Protein AF-A0A1I5AI73-F1 (afdb_monomer_lite)

Sequence (104 aa):
MDQDEYDLRFEVKNKDSKKLKAAFDQVSDIRKFEIELYWKRAAYFWALIAVAFAGYFSILASEKIPGKFFLSLIV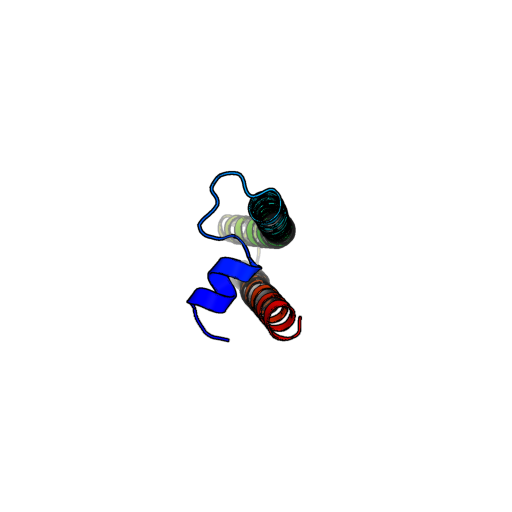SCAGFVFTFAWFLSSRGSKYWQENWENHL

Secondary structure (DSSP, 8-state):
--HHHHHHHTTTT-TT-HHHHHHHHHHHHHHHHHHHHHHHHHHHHHHHHHHHHHHHHHHHH-SS-TTHHHHHHHHHHHHHHHHHHHHHHHHHHHHHHHHHHHH-

InterPro domains:
  IPR056918 Octameric membrane protein [PF24838] (22-104)

Organism: NCBI:txid1367852

pLDDT: mean 92.72, std 4.98, range [66.94, 97.94]

Radius of gyration: 23.88 Å; chains: 1; bounding box: 51×23×61 Å

Foldseek 3Di:
DDPVVVCVVQVVVDPPDPSVVVVVVVVVVVVVVLVVVLVVLVVVLCVLLVVLVVVLVVLVPDPPDPPSVVVSVVSVVSSVVSVVVNVVVVVVSVVVVVVVVVVD

Structure (mmCIF, N/CA/C/O backbone):
data_AF-A0A1I5AI73-F1
#
_entry.id   AF-A0A1I5AI73-F1
#
loop_
_atom_site.group_PDB
_atom_site.id
_atom_site.type_symbol
_atom_site.label_atom_id
_atom_site.label_alt_id
_atom_site.label_comp_id
_atom_site.label_asym_id
_atom_site.label_entity_id
_atom_site.label_seq_id
_atom_site.pdbx_PDB_ins_code
_atom_site.Cartn_x
_atom_site.Cartn_y
_atom_site.Cartn_z
_atom_site.occupancy
_atom_site.B_iso_or_equiv
_atom_site.auth_seq_id
_atom_site.auth_comp_id
_atom_site.auth_asym_id
_atom_site.auth_atom_id
_atom_site.pdbx_PDB_model_num
ATOM 1 N N . MET A 1 1 ? 19.135 -15.536 -28.553 1.00 66.94 1 MET A N 1
ATOM 2 C CA . MET A 1 1 ? 19.791 -14.255 -28.858 1.00 66.94 1 MET A CA 1
ATOM 3 C C . MET A 1 1 ? 21.038 -14.222 -28.014 1.00 66.94 1 MET A C 1
ATOM 5 O O . MET A 1 1 ? 20.930 -14.423 -26.809 1.00 66.94 1 MET A O 1
ATOM 9 N N . ASP A 1 2 ? 22.186 -14.118 -28.665 1.00 91.88 2 ASP A N 1
ATOM 10 C CA . ASP A 1 2 ? 23.472 -14.034 -27.976 1.00 91.88 2 ASP A CA 1
ATOM 11 C C . ASP A 1 2 ? 23.652 -12.640 -27.346 1.00 91.88 2 ASP A C 1
ATOM 13 O O . ASP A 1 2 ? 23.021 -11.674 -27.786 1.00 91.88 2 ASP A O 1
ATOM 17 N N . GLN A 1 3 ? 24.468 -12.518 -26.296 1.00 86.94 3 GLN A N 1
ATOM 18 C CA . GLN A 1 3 ? 24.613 -11.253 -25.561 1.00 86.94 3 GLN A CA 1
ATOM 19 C C . GLN A 1 3 ? 25.201 -10.146 -26.449 1.00 86.94 3 GLN A C 1
ATOM 21 O O . GLN A 1 3 ? 24.745 -9.004 -26.395 1.00 86.94 3 GLN A O 1
ATOM 26 N N . ASP A 1 4 ? 26.160 -10.480 -27.314 1.00 88.88 4 ASP A N 1
A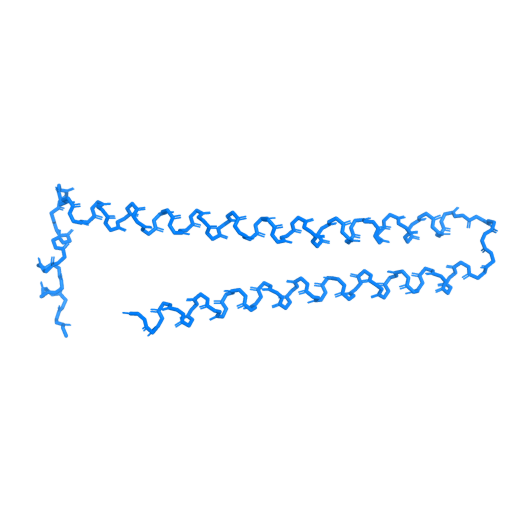TOM 27 C CA . ASP A 1 4 ? 26.762 -9.510 -28.232 1.00 88.88 4 ASP A CA 1
ATOM 28 C C . ASP A 1 4 ? 25.780 -9.065 -29.329 1.00 88.88 4 ASP A C 1
ATOM 30 O O . ASP A 1 4 ? 25.762 -7.895 -29.720 1.00 88.88 4 ASP A O 1
ATOM 34 N N . GLU A 1 5 ? 24.907 -9.971 -29.780 1.00 88.75 5 GLU A N 1
ATOM 35 C CA . GLU A 1 5 ? 23.822 -9.670 -30.720 1.00 88.75 5 GLU A CA 1
ATOM 36 C C . GLU A 1 5 ? 22.800 -8.700 -30.099 1.00 88.75 5 GLU A C 1
ATOM 38 O O . GLU A 1 5 ? 22.361 -7.744 -30.747 1.00 88.75 5 G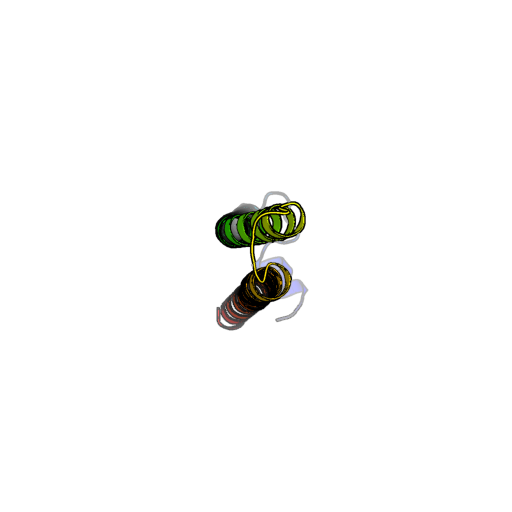LU A O 1
ATOM 43 N N . TYR A 1 6 ? 22.458 -8.905 -28.824 1.00 88.06 6 TYR A N 1
ATOM 44 C CA . TYR A 1 6 ? 21.605 -7.998 -28.058 1.00 88.06 6 TYR A CA 1
ATOM 45 C C . TYR A 1 6 ? 22.245 -6.610 -27.913 1.00 88.06 6 TYR A C 1
ATOM 47 O O . TYR A 1 6 ? 21.624 -5.601 -28.259 1.00 88.06 6 TYR A O 1
ATOM 55 N N . ASP A 1 7 ? 23.499 -6.552 -27.461 1.00 89.19 7 ASP A N 1
ATOM 56 C CA . ASP A 1 7 ? 24.212 -5.298 -27.210 1.00 89.19 7 ASP A CA 1
ATOM 57 C C . ASP A 1 7 ? 24.343 -4.443 -28.478 1.00 89.19 7 ASP A C 1
ATOM 59 O O . ASP A 1 7 ? 24.193 -3.219 -28.418 1.00 89.19 7 ASP A O 1
ATOM 63 N N . LEU A 1 8 ? 24.580 -5.077 -29.632 1.00 88.25 8 LEU A N 1
ATOM 64 C CA . LEU A 1 8 ? 24.585 -4.419 -30.941 1.00 88.25 8 LEU A CA 1
ATOM 65 C C . LEU A 1 8 ? 23.196 -3.894 -31.318 1.00 88.25 8 LEU A C 1
ATOM 67 O O . LEU A 1 8 ? 23.057 -2.733 -31.702 1.00 88.25 8 LEU A O 1
ATOM 71 N N . ARG A 1 9 ? 22.152 -4.719 -31.183 1.00 86.81 9 ARG A N 1
ATOM 72 C CA . ARG A 1 9 ? 20.776 -4.375 -31.584 1.00 86.81 9 ARG A CA 1
ATOM 73 C C . ARG A 1 9 ? 20.166 -3.244 -30.751 1.00 86.81 9 ARG A C 1
ATOM 75 O O . ARG A 1 9 ? 19.322 -2.485 -31.249 1.00 86.81 9 ARG A O 1
ATOM 82 N N . PHE A 1 10 ? 20.556 -3.146 -29.486 1.00 86.06 10 PHE A N 1
ATOM 83 C CA . PHE A 1 10 ? 20.093 -2.116 -28.555 1.00 86.06 10 PHE A CA 1
ATOM 84 C C . PHE A 1 10 ? 21.119 -1.011 -28.311 1.00 86.06 10 PHE A C 1
ATOM 86 O O . PHE A 1 10 ? 20.857 -0.122 -27.510 1.00 86.06 10 PHE A O 1
ATOM 93 N N . GLU A 1 11 ? 22.239 -1.024 -29.038 1.00 90.69 11 GLU A N 1
ATOM 94 C CA . GLU A 1 11 ? 23.291 -0.008 -28.964 1.00 90.69 11 GLU A CA 1
ATOM 95 C C . GLU A 1 11 ? 23.840 0.197 -27.539 1.00 90.69 11 GLU A C 1
ATOM 97 O O . GLU A 1 11 ? 24.281 1.291 -27.200 1.00 90.69 11 GLU A O 1
ATOM 102 N N . VAL A 1 12 ? 23.851 -0.851 -26.705 1.00 86.75 12 VAL A N 1
ATOM 103 C CA . VAL A 1 12 ? 24.152 -0.801 -25.256 1.00 86.75 12 VAL A CA 1
ATOM 104 C C . VAL A 1 12 ? 25.496 -0.124 -24.958 1.00 86.75 12 VAL A C 1
ATOM 106 O O . VAL A 1 12 ? 25.640 0.603 -23.977 1.00 86.75 12 VAL A O 1
ATOM 109 N N . LYS A 1 13 ? 26.490 -0.332 -25.829 1.00 86.88 13 LYS A N 1
ATOM 110 C CA . LYS A 1 13 ? 27.850 0.212 -25.684 1.00 86.88 13 LYS A CA 1
ATOM 111 C C . LYS A 1 13 ? 27.974 1.675 -26.156 1.00 86.88 13 LYS A C 1
ATOM 113 O O . LYS A 1 13 ? 29.003 2.304 -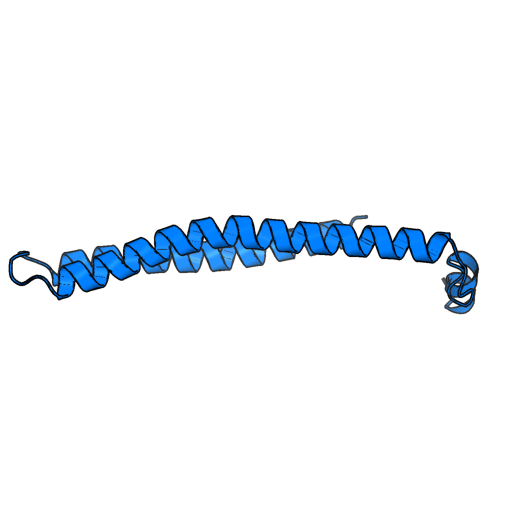25.910 1.00 86.88 13 LYS A O 1
ATOM 118 N N . ASN A 1 14 ? 26.951 2.233 -26.810 1.00 88.75 14 ASN A N 1
ATOM 119 C CA . ASN A 1 14 ? 26.935 3.610 -27.301 1.00 88.75 14 ASN A CA 1
ATOM 120 C C . ASN A 1 14 ? 26.316 4.561 -26.264 1.00 88.75 14 ASN A C 1
ATOM 122 O O . ASN A 1 14 ? 25.099 4.612 -26.086 1.00 88.75 14 ASN A O 1
ATOM 126 N N . LYS A 1 15 ? 27.164 5.370 -25.619 1.00 81.69 15 LYS A N 1
ATOM 127 C CA . LYS A 1 15 ? 26.750 6.332 -24.584 1.00 81.69 15 LYS A CA 1
ATOM 128 C C . LYS A 1 15 ? 25.812 7.433 -25.092 1.00 81.69 15 LYS A C 1
ATOM 130 O O . LYS A 1 15 ? 25.038 7.959 -24.299 1.00 81.69 15 LYS A O 1
ATOM 135 N N . ASP A 1 16 ? 25.840 7.734 -26.389 1.00 89.31 16 ASP A N 1
ATOM 136 C CA . ASP A 1 16 ? 25.000 8.756 -27.023 1.00 89.31 16 ASP A CA 1
ATOM 137 C C . ASP A 1 16 ? 23.818 8.146 -27.801 1.00 89.31 16 ASP A C 1
ATOM 139 O O . ASP A 1 16 ? 23.181 8.818 -28.620 1.00 89.31 16 ASP A O 1
ATOM 143 N N . SER A 1 17 ? 23.501 6.865 -27.563 1.00 91.88 17 SER A N 1
ATOM 144 C CA . SER A 1 17 ? 22.364 6.209 -28.209 1.00 91.88 17 SER A CA 1
ATOM 145 C C . SER A 1 17 ? 21.050 6.901 -27.841 1.00 91.88 17 SER A C 1
ATOM 147 O O . SER A 1 17 ? 20.561 6.845 -26.708 1.00 91.88 17 SER A O 1
ATOM 149 N N . LYS A 1 18 ? 20.412 7.502 -28.848 1.00 91.00 18 LYS A N 1
ATOM 150 C CA . LYS A 1 18 ? 19.060 8.064 -28.720 1.00 91.00 18 LYS A CA 1
ATOM 151 C C . LYS A 1 18 ? 18.030 6.983 -28.386 1.00 91.00 18 LYS A C 1
ATOM 153 O O . LYS A 1 18 ? 17.056 7.272 -27.698 1.00 91.00 18 LYS A O 1
ATOM 158 N N . LYS A 1 19 ? 18.253 5.752 -28.858 1.00 89.38 19 LYS A N 1
ATOM 159 C CA . LYS A 1 19 ? 17.362 4.609 -28.639 1.00 89.38 19 LYS A CA 1
ATOM 160 C C . LYS A 1 19 ? 17.367 4.176 -27.173 1.00 89.38 19 LYS A C 1
ATOM 162 O O . LYS A 1 19 ? 16.293 4.037 -26.596 1.00 89.38 19 LYS A O 1
ATOM 167 N N . LEU A 1 20 ? 18.547 4.038 -26.560 1.00 89.69 20 LEU A N 1
ATOM 168 C CA . LEU A 1 20 ? 18.660 3.740 -25.126 1.00 89.69 20 LEU A CA 1
ATOM 169 C C . LEU A 1 20 ? 18.046 4.839 -24.269 1.00 89.69 20 LEU A C 1
ATOM 171 O O . LEU A 1 20 ? 17.318 4.539 -23.328 1.00 89.69 20 LEU A O 1
ATOM 175 N N . LYS A 1 21 ? 18.310 6.106 -24.609 1.00 91.69 21 LYS A N 1
ATOM 176 C CA . LYS A 1 21 ? 17.738 7.237 -23.878 1.00 91.69 21 LYS A CA 1
ATOM 177 C C . LYS A 1 21 ? 16.208 7.223 -23.929 1.00 91.69 21 LYS A C 1
ATOM 179 O O . LYS A 1 21 ? 15.577 7.314 -22.886 1.00 91.69 21 LYS A O 1
ATOM 184 N N . ALA A 1 22 ? 15.623 7.022 -25.110 1.00 91.88 22 ALA A N 1
ATOM 185 C CA . ALA A 1 22 ? 14.173 6.926 -25.265 1.00 91.88 22 ALA A CA 1
ATOM 186 C C . ALA A 1 22 ? 13.573 5.737 -24.492 1.00 91.88 22 ALA A C 1
ATOM 188 O O . ALA A 1 22 ? 12.540 5.891 -23.845 1.00 91.88 22 ALA A O 1
ATOM 189 N N . ALA A 1 23 ? 14.228 4.571 -24.518 1.00 91.19 23 ALA A N 1
ATOM 190 C CA . ALA A 1 23 ? 13.795 3.404 -23.751 1.00 91.19 23 ALA A CA 1
ATOM 191 C C . ALA A 1 23 ? 13.866 3.656 -22.235 1.00 91.19 23 ALA A C 1
ATOM 193 O O . ALA A 1 23 ? 12.932 3.324 -21.508 1.00 91.19 23 ALA A O 1
ATOM 194 N N . PHE A 1 24 ? 14.945 4.281 -21.756 1.00 91.38 24 PHE A N 1
ATOM 195 C CA . PHE A 1 24 ? 15.091 4.660 -20.353 1.00 91.38 24 PHE A CA 1
ATOM 196 C C . PHE A 1 24 ? 14.026 5.670 -19.919 1.00 91.38 24 PHE A C 1
ATOM 198 O O . PHE A 1 24 ? 13.401 5.475 -18.879 1.00 91.38 24 PHE A O 1
ATOM 205 N N . ASP A 1 25 ? 13.792 6.714 -20.716 1.00 94.25 25 ASP A N 1
ATOM 206 C CA . ASP A 1 25 ? 12.776 7.730 -20.434 1.00 94.25 25 ASP A CA 1
ATOM 207 C C . ASP A 1 25 ? 11.383 7.083 -20.346 1.00 94.25 25 ASP A C 1
ATOM 209 O O . ASP A 1 25 ? 10.661 7.300 -19.374 1.00 94.25 25 ASP A O 1
ATOM 213 N N . GLN A 1 26 ? 11.051 6.187 -21.282 1.00 93.25 26 GLN A N 1
ATOM 214 C CA . GLN A 1 26 ? 9.791 5.442 -21.267 1.00 93.25 26 GLN A CA 1
ATOM 215 C C . GLN A 1 26 ? 9.636 4.570 -20.010 1.00 93.25 26 GLN A C 1
ATOM 217 O O . GLN A 1 26 ? 8.602 4.630 -19.346 1.00 93.25 26 GLN A O 1
ATOM 222 N N . VAL A 1 27 ? 10.650 3.772 -19.655 1.00 91.69 27 VAL A N 1
ATOM 223 C CA . VAL A 1 27 ? 10.616 2.919 -18.451 1.00 91.69 27 VAL A CA 1
ATOM 224 C C . VAL A 1 27 ? 10.529 3.765 -17.177 1.00 91.69 27 VAL A C 1
ATOM 226 O O . VAL A 1 27 ? 9.777 3.436 -16.259 1.00 91.69 27 VAL A O 1
ATOM 229 N N . SER A 1 28 ? 11.261 4.879 -17.122 1.00 95.12 28 SER A N 1
ATOM 230 C CA . SER A 1 28 ? 11.232 5.828 -16.006 1.00 95.12 28 SER A CA 1
ATOM 231 C C . SER A 1 28 ? 9.839 6.430 -15.815 1.00 95.12 28 SER A C 1
ATOM 233 O O . SER A 1 28 ? 9.342 6.499 -14.689 1.00 95.12 28 SER A O 1
ATOM 235 N N . ASP A 1 29 ? 9.171 6.812 -16.902 1.00 95.81 29 ASP A N 1
ATOM 236 C CA . ASP A 1 29 ? 7.828 7.386 -16.841 1.00 95.81 29 ASP A CA 1
ATOM 237 C C . ASP A 1 29 ? 6.762 6.351 -16.467 1.00 95.81 29 ASP A C 1
ATOM 239 O O . ASP A 1 29 ? 5.912 6.643 -15.622 1.00 95.81 29 ASP A O 1
ATOM 243 N N . ILE A 1 30 ? 6.853 5.119 -16.983 1.00 91.88 30 ILE A N 1
ATOM 244 C CA . ILE A 1 30 ? 6.002 4.002 -16.535 1.00 91.88 30 ILE A CA 1
ATOM 245 C C . ILE A 1 30 ? 6.173 3.788 -15.027 1.00 91.88 30 ILE A C 1
ATOM 247 O O . ILE A 1 30 ? 5.190 3.704 -14.288 1.00 91.88 30 ILE A O 1
ATOM 251 N N . ARG A 1 31 ? 7.418 3.793 -14.535 1.00 91.75 31 ARG A N 1
ATOM 252 C CA . ARG A 1 31 ? 7.699 3.599 -13.112 1.00 91.75 31 ARG A CA 1
ATOM 253 C C . ARG A 1 31 ? 7.114 4.707 -12.237 1.00 91.75 31 ARG A C 1
ATOM 255 O O . ARG A 1 31 ? 6.559 4.419 -11.176 1.00 91.75 31 ARG A O 1
ATOM 262 N N . LYS A 1 32 ? 7.221 5.971 -12.656 1.00 95.94 32 LYS A N 1
ATOM 263 C CA . LYS A 1 32 ? 6.589 7.097 -11.946 1.00 95.94 32 LYS A CA 1
ATOM 264 C C . LYS A 1 32 ? 5.071 6.940 -11.913 1.00 95.94 32 LYS A C 1
ATOM 266 O O . LYS A 1 32 ? 4.473 7.084 -10.849 1.00 95.94 32 LYS A O 1
ATOM 271 N N . PHE A 1 33 ? 4.465 6.589 -13.045 1.00 92.31 33 PHE A N 1
ATOM 272 C CA . PHE A 1 33 ? 3.023 6.384 -13.153 1.00 92.31 33 PHE A CA 1
ATOM 273 C C . PHE A 1 33 ? 2.518 5.274 -12.214 1.00 92.31 33 PHE A C 1
ATOM 275 O O . PHE A 1 33 ? 1.514 5.453 -11.522 1.00 92.31 33 PHE A O 1
ATOM 282 N N . GLU A 1 34 ? 3.239 4.154 -12.107 1.00 91.44 34 GLU A N 1
ATOM 283 C CA . GLU A 1 34 ? 2.931 3.080 -11.151 1.00 91.44 34 GLU A CA 1
ATOM 284 C C . GLU A 1 34 ? 2.969 3.556 -9.698 1.00 91.44 34 GLU A C 1
ATOM 286 O O . GLU A 1 34 ? 2.069 3.241 -8.912 1.00 91.44 34 GLU A O 1
ATOM 291 N N . ILE A 1 35 ? 4.000 4.328 -9.340 1.00 93.62 35 ILE A N 1
ATOM 292 C CA . ILE A 1 35 ? 4.152 4.898 -7.999 1.00 93.62 35 ILE A CA 1
ATOM 293 C C . ILE A 1 35 ? 2.979 5.836 -7.698 1.00 93.62 35 ILE A C 1
ATOM 295 O O . ILE A 1 35 ? 2.377 5.740 -6.628 1.00 93.62 35 ILE A O 1
ATOM 299 N N . GLU A 1 36 ? 2.595 6.699 -8.637 1.00 95.50 36 GLU A N 1
ATOM 300 C CA . GLU A 1 36 ? 1.434 7.578 -8.476 1.00 95.50 36 GLU A CA 1
ATOM 301 C C . GLU A 1 36 ? 0.131 6.794 -8.290 1.00 95.50 36 GLU A C 1
ATOM 303 O O . GLU A 1 36 ? -0.671 7.115 -7.409 1.00 95.50 36 GLU A O 1
ATOM 308 N N . LEU A 1 37 ? -0.090 5.744 -9.084 1.00 91.75 37 LEU A N 1
ATOM 309 C CA . LEU A 1 37 ? -1.261 4.881 -8.940 1.00 91.75 37 LEU A CA 1
ATOM 310 C C . LEU A 1 37 ? -1.281 4.148 -7.594 1.00 91.75 37 LEU A C 1
ATOM 312 O O . LEU A 1 37 ? -2.351 4.003 -6.993 1.00 91.75 37 LEU A O 1
ATOM 316 N N . TYR A 1 38 ? -0.119 3.704 -7.108 1.00 92.50 38 TYR A N 1
ATOM 317 C CA . TYR A 1 38 ? 0.016 3.122 -5.775 1.00 92.50 38 TYR A CA 1
ATOM 318 C C . TYR A 1 38 ? -0.403 4.125 -4.697 1.00 92.50 38 TYR A C 1
ATOM 320 O O . TYR A 1 38 ? -1.269 3.807 -3.880 1.00 92.50 38 TYR A O 1
ATOM 328 N N . TRP A 1 39 ? 0.135 5.347 -4.735 1.00 94.94 39 TRP A N 1
ATOM 329 C CA . TRP A 1 39 ? -0.200 6.393 -3.767 1.00 94.94 39 TRP A CA 1
ATOM 330 C C . TRP A 1 39 ? -1.681 6.775 -3.803 1.00 94.94 39 TRP A C 1
ATOM 332 O O . TRP A 1 39 ? -2.297 6.902 -2.745 1.00 94.94 39 TRP A O 1
ATOM 342 N N . LYS A 1 40 ? -2.286 6.879 -4.995 1.00 94.19 40 LYS A N 1
ATOM 343 C CA . LYS A 1 40 ? -3.728 7.142 -5.142 1.00 94.19 40 LYS A CA 1
ATOM 344 C C . LYS A 1 40 ? -4.573 6.073 -4.450 1.00 94.19 40 LYS A C 1
ATOM 346 O O . LYS A 1 40 ? -5.467 6.411 -3.681 1.00 94.19 40 LYS A O 1
ATOM 351 N N . ARG A 1 41 ? -4.280 4.785 -4.671 1.00 92.25 41 ARG A N 1
ATOM 352 C CA . ARG A 1 41 ? -5.011 3.692 -4.005 1.00 92.25 41 ARG A CA 1
ATOM 353 C C . ARG A 1 41 ? -4.753 3.657 -2.502 1.00 92.25 41 ARG A C 1
ATOM 355 O O . ARG A 1 41 ? -5.701 3.499 -1.735 1.00 92.25 41 ARG A O 1
ATOM 362 N N . ALA A 1 42 ? -3.498 3.818 -2.084 1.00 95.00 42 ALA A N 1
ATOM 363 C CA . ALA A 1 42 ? -3.113 3.814 -0.676 1.00 95.00 42 ALA A CA 1
ATOM 364 C C . ALA A 1 42 ? -3.851 4.905 0.113 1.00 95.00 42 ALA A C 1
ATOM 366 O O . ALA A 1 42 ? -4.345 4.628 1.203 1.00 95.00 42 ALA A O 1
ATOM 367 N N . ALA A 1 43 ? -4.018 6.101 -0.463 1.00 96.88 43 ALA A N 1
ATOM 368 C CA . ALA A 1 43 ? -4.730 7.204 0.178 1.00 96.88 43 ALA A CA 1
ATOM 369 C C . ALA A 1 43 ? -6.181 6.849 0.557 1.00 96.88 43 ALA A C 1
ATOM 371 O O . ALA A 1 43 ? -6.610 7.165 1.667 1.00 96.88 43 ALA A O 1
ATOM 372 N N . TYR A 1 44 ? -6.926 6.150 -0.312 1.00 94.19 44 TYR A N 1
ATOM 373 C CA . TYR A 1 44 ? -8.302 5.729 -0.006 1.00 94.19 44 TYR A CA 1
ATOM 374 C C . TYR A 1 44 ? -8.356 4.760 1.181 1.00 94.19 44 TYR A C 1
ATOM 376 O O . TYR A 1 44 ? -9.170 4.933 2.090 1.00 94.19 44 TYR A O 1
ATOM 384 N N . PHE A 1 45 ? -7.469 3.760 1.203 1.00 95.56 45 PHE A N 1
ATOM 385 C CA . PHE A 1 45 ? -7.407 2.799 2.304 1.00 95.56 45 PHE A CA 1
ATOM 386 C C . PHE A 1 45 ? -6.948 3.456 3.604 1.00 95.56 45 PHE A C 1
ATOM 388 O O . PHE A 1 45 ? -7.549 3.218 4.648 1.00 95.56 45 PHE A O 1
ATOM 395 N N . TRP A 1 46 ? -5.935 4.321 3.550 1.00 96.12 46 TRP A N 1
ATOM 396 C CA . TRP A 1 46 ? -5.461 5.063 4.715 1.00 96.12 46 TRP A CA 1
ATOM 397 C C . TRP A 1 46 ? -6.542 5.942 5.321 1.00 96.12 46 TRP A C 1
ATOM 399 O O . TRP A 1 46 ? -6.674 5.950 6.539 1.00 96.12 46 TRP A O 1
ATOM 409 N N . ALA A 1 47 ? -7.348 6.626 4.507 1.00 97.50 47 ALA A N 1
ATOM 410 C CA . ALA A 1 47 ? -8.457 7.429 5.011 1.00 97.50 47 ALA A CA 1
ATOM 411 C C . ALA A 1 47 ? -9.454 6.574 5.814 1.00 97.50 47 ALA A C 1
ATOM 413 O O . ALA A 1 47 ? -9.790 6.916 6.947 1.00 97.50 47 ALA A O 1
ATOM 414 N N . LEU A 1 48 ? -9.878 5.427 5.272 1.00 95.69 48 LEU A N 1
ATOM 415 C CA . LEU A 1 48 ? -10.817 4.525 5.949 1.00 95.69 48 LEU A CA 1
ATOM 416 C C . LEU A 1 48 ? -10.218 3.892 7.211 1.00 95.69 48 LEU A C 1
ATOM 418 O O . LEU A 1 48 ? -10.885 3.827 8.244 1.00 95.69 48 LEU A O 1
ATOM 422 N N . ILE A 1 49 ? -8.954 3.465 7.153 1.00 96.94 49 ILE A N 1
ATOM 423 C CA . ILE A 1 49 ? -8.240 2.893 8.300 1.00 96.94 49 ILE A CA 1
ATOM 424 C C . ILE A 1 49 ? -8.057 3.948 9.394 1.00 96.94 49 ILE A C 1
ATOM 426 O O . ILE A 1 49 ? -8.307 3.653 10.558 1.00 96.94 49 ILE A O 1
ATOM 430 N N . ALA A 1 50 ? -7.685 5.182 9.044 1.00 97.94 50 ALA A N 1
ATOM 431 C CA . ALA A 1 50 ? -7.523 6.275 9.999 1.00 97.94 50 ALA A CA 1
ATOM 432 C C . ALA A 1 50 ? -8.845 6.625 10.693 1.00 97.94 50 ALA A C 1
ATOM 434 O O . ALA A 1 50 ? -8.869 6.788 11.912 1.00 97.94 50 ALA A O 1
ATOM 435 N N . VAL A 1 51 ? -9.955 6.675 9.947 1.00 97.88 51 VAL A N 1
ATOM 436 C CA . VAL A 1 51 ? -11.295 6.887 10.516 1.00 97.88 51 VAL A CA 1
ATOM 437 C C . VAL A 1 51 ? -11.688 5.739 11.447 1.00 97.88 51 VAL A C 1
ATOM 439 O O . VAL A 1 51 ? -12.153 5.994 12.557 1.00 97.88 51 VAL A O 1
ATOM 442 N N . ALA A 1 52 ? -11.466 4.484 11.044 1.00 97.38 52 ALA A N 1
ATOM 443 C CA . ALA A 1 52 ? -11.738 3.325 11.895 1.00 97.38 52 ALA A CA 1
ATOM 444 C C . ALA A 1 52 ? -10.883 3.344 13.174 1.00 97.38 52 ALA A C 1
ATOM 446 O O . ALA A 1 52 ? -11.388 3.085 14.265 1.00 97.38 52 ALA A O 1
ATOM 447 N N . PHE A 1 53 ? -9.605 3.710 13.060 1.00 97.06 53 PHE A N 1
ATOM 448 C CA . PHE A 1 53 ? -8.681 3.811 14.187 1.00 97.06 53 PHE A CA 1
ATOM 449 C C . PHE A 1 53 ? -9.098 4.917 15.161 1.00 97.06 53 PHE A C 1
ATOM 451 O O . PHE A 1 53 ? -9.231 4.667 16.357 1.00 97.06 53 PHE A O 1
ATOM 458 N N . ALA A 1 54 ? -9.388 6.119 14.655 1.00 97.69 54 ALA A N 1
ATOM 459 C CA . ALA A 1 54 ? -9.899 7.220 15.466 1.00 97.69 54 ALA A CA 1
ATOM 460 C C . ALA A 1 54 ? -11.214 6.834 16.160 1.00 97.69 54 ALA A C 1
ATOM 462 O O . ALA A 1 54 ? -11.333 6.984 17.374 1.00 97.69 54 ALA A O 1
ATOM 463 N N . GLY A 1 55 ? -12.161 6.252 15.416 1.00 96.62 55 GLY A N 1
ATOM 464 C CA . GLY A 1 55 ? -13.435 5.776 15.953 1.00 96.62 55 GLY A CA 1
ATOM 465 C C . GLY A 1 55 ? -13.260 4.753 17.077 1.00 96.62 55 GLY A C 1
ATOM 466 O O . GLY A 1 55 ? -13.897 4.882 18.121 1.00 96.62 55 GLY A O 1
ATOM 467 N N . TYR A 1 56 ? -12.355 3.786 16.911 1.00 97.00 56 TYR A N 1
ATOM 468 C CA . TYR A 1 56 ? -12.041 2.787 17.934 1.00 97.00 56 TYR A CA 1
ATOM 469 C C . TYR A 1 56 ? -11.609 3.436 19.257 1.00 97.00 56 TYR A C 1
ATOM 471 O O . TYR A 1 56 ? -12.191 3.152 20.308 1.00 97.00 56 TYR A O 1
ATOM 479 N N . PHE A 1 57 ? -10.640 4.358 19.216 1.00 96.19 57 PHE A N 1
ATOM 480 C CA . PHE A 1 57 ? -10.169 5.039 20.425 1.00 96.19 57 PHE A CA 1
ATOM 481 C C . PHE A 1 57 ? -11.205 6.001 21.005 1.00 96.19 57 PHE A C 1
ATOM 483 O O . PHE A 1 57 ? -11.355 6.051 22.225 1.00 96.19 57 PHE A O 1
ATOM 490 N N . SER A 1 58 ? -11.965 6.714 20.170 1.00 96.44 58 SER A N 1
ATOM 491 C CA . SER A 1 58 ? -13.051 7.584 20.637 1.00 96.44 58 SER A CA 1
ATOM 492 C C . SER A 1 58 ? -14.136 6.806 21.387 1.00 96.44 58 SER A C 1
ATOM 494 O O . SER A 1 58 ? -14.627 7.274 22.413 1.00 96.44 58 SER A O 1
ATOM 496 N N . ILE A 1 59 ? -14.486 5.602 20.921 1.00 96.00 59 ILE A N 1
ATOM 497 C CA . ILE A 1 59 ? -15.454 4.726 21.597 1.00 96.00 59 ILE A CA 1
ATOM 498 C C . ILE A 1 59 ? -14.907 4.252 22.944 1.00 96.00 59 ILE A C 1
ATOM 500 O O . ILE A 1 59 ? -15.618 4.308 23.948 1.00 96.00 59 ILE A O 1
ATOM 504 N N . LEU A 1 60 ? -13.650 3.801 22.985 1.00 94.69 60 LEU A N 1
ATOM 505 C CA . LEU A 1 60 ? -13.037 3.307 24.220 1.00 94.69 60 LEU A CA 1
ATOM 506 C C . LEU A 1 60 ? -12.881 4.399 25.283 1.00 94.69 60 LEU A C 1
ATOM 508 O O . LEU A 1 60 ? -13.133 4.129 26.463 1.00 94.69 60 LEU A O 1
ATOM 512 N N . ALA A 1 61 ? -12.514 5.611 24.858 1.00 95.31 61 ALA A N 1
ATOM 513 C CA . ALA A 1 61 ? -12.362 6.782 25.716 1.00 95.31 61 ALA A CA 1
ATOM 514 C C . ALA A 1 61 ? -13.699 7.315 26.257 1.00 95.31 61 ALA A C 1
ATOM 516 O O . ALA A 1 61 ? -13.716 8.031 27.254 1.00 95.31 61 ALA A O 1
ATOM 517 N N . SER A 1 62 ? -14.826 6.969 25.630 1.00 93.81 62 SER A N 1
ATOM 518 C CA . SER A 1 62 ? -16.141 7.382 26.108 1.00 93.81 62 SER A CA 1
ATOM 519 C C . SER A 1 62 ? -16.621 6.514 27.276 1.00 93.81 62 SER A C 1
ATOM 521 O O . SER A 1 62 ? -16.593 5.279 27.238 1.00 93.81 62 SER A O 1
ATOM 523 N N . GLU A 1 63 ? -17.118 7.165 28.325 1.00 90.69 63 GLU A N 1
ATOM 524 C CA . GLU A 1 63 ? -17.756 6.504 29.473 1.00 90.69 63 GLU A CA 1
ATOM 525 C C . GLU A 1 63 ? -19.265 6.312 29.276 1.00 90.69 63 GLU A C 1
ATOM 527 O O . GLU A 1 63 ? -19.883 5.479 29.931 1.00 90.69 63 GLU A O 1
ATOM 532 N N . LYS A 1 64 ? -19.867 7.063 28.347 1.00 91.25 64 LYS A N 1
ATOM 533 C CA . LYS A 1 64 ? -21.327 7.167 28.195 1.00 91.25 64 LYS A CA 1
ATOM 534 C C . LYS A 1 64 ? -21.924 6.177 27.192 1.00 91.25 64 LYS A C 1
ATOM 536 O O . LYS A 1 64 ? -23.136 6.175 27.004 1.00 91.25 64 LYS A O 1
ATOM 541 N N . ILE A 1 65 ? -21.099 5.370 26.520 1.00 91.50 65 ILE A N 1
ATOM 542 C CA . ILE A 1 65 ? -21.553 4.437 25.480 1.00 91.50 65 ILE A CA 1
ATOM 543 C C . ILE A 1 65 ? -21.858 3.069 26.113 1.00 91.50 65 ILE A C 1
ATOM 545 O O . ILE A 1 65 ? -20.922 2.352 26.489 1.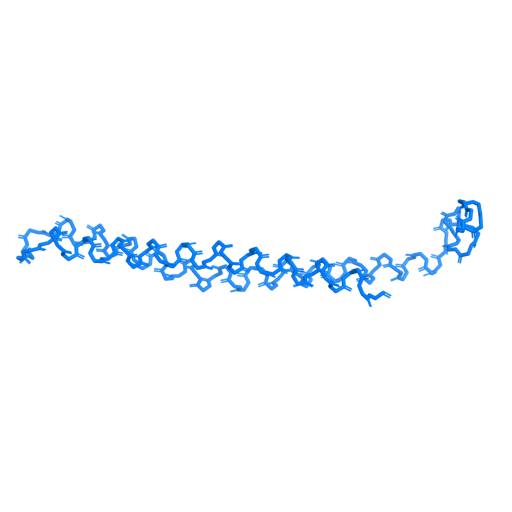00 91.50 65 ILE A O 1
ATOM 549 N N . PRO A 1 66 ? -23.137 2.660 26.214 1.00 90.56 66 PRO A N 1
ATOM 550 C CA . PRO A 1 66 ? -23.471 1.302 26.622 1.00 90.56 66 PRO A CA 1
ATOM 551 C C . PRO A 1 66 ? -22.975 0.311 25.561 1.00 90.56 66 PRO A C 1
ATOM 553 O O . PRO A 1 66 ? -23.094 0.551 24.362 1.00 90.56 66 PRO A O 1
ATOM 556 N N . GLY A 1 67 ? -22.380 -0.803 25.992 1.00 92.44 67 GLY A N 1
ATOM 557 C CA . GLY A 1 67 ? -21.853 -1.815 25.069 1.00 92.44 67 GLY A CA 1
ATOM 558 C C . GLY A 1 67 ? -20.609 -1.381 24.279 1.00 92.44 67 GLY A C 1
ATOM 559 O O . GLY A 1 67 ? -20.320 -1.974 23.240 1.00 92.44 67 GLY A O 1
ATOM 560 N N . LYS A 1 68 ? -19.846 -0.384 24.759 1.00 94.69 68 LYS A N 1
ATOM 561 C CA . LYS A 1 68 ? -18.679 0.171 24.044 1.00 94.69 68 LYS A CA 1
ATOM 562 C C . LYS A 1 68 ? -17.669 -0.867 23.554 1.00 94.69 68 LYS A C 1
ATOM 564 O O . LYS A 1 68 ? -17.127 -0.694 22.473 1.00 94.69 68 LYS A O 1
ATOM 569 N N . PHE A 1 69 ? -17.461 -1.957 24.296 1.00 94.12 69 PHE A N 1
ATOM 570 C CA . PHE A 1 69 ? -16.549 -3.033 23.894 1.00 94.12 69 PHE A CA 1
ATOM 571 C C . PHE A 1 69 ? -17.036 -3.790 22.653 1.00 94.12 69 PHE A C 1
ATOM 573 O O . PHE A 1 69 ? -16.244 -4.090 21.761 1.00 94.12 69 PHE A O 1
ATOM 580 N N . PHE A 1 70 ? -18.341 -4.057 22.563 1.00 95.56 70 PHE A N 1
ATOM 581 C CA . PHE A 1 70 ? -18.936 -4.694 21.390 1.00 95.56 70 PHE A CA 1
ATOM 582 C C . PHE A 1 70 ? -18.879 -3.760 20.176 1.00 95.56 70 PHE A C 1
ATOM 584 O O . PHE A 1 70 ? -18.470 -4.169 19.094 1.00 95.56 70 PHE A O 1
ATOM 591 N N . LEU A 1 71 ? -19.190 -2.475 20.374 1.00 95.62 71 LEU A N 1
ATOM 592 C CA . LEU A 1 71 ? -19.073 -1.463 19.325 1.00 95.62 71 LEU A CA 1
ATOM 593 C C . LEU A 1 71 ? -17.616 -1.308 18.846 1.00 95.62 71 LEU A C 1
ATOM 595 O O . LEU A 1 71 ? -17.360 -1.293 17.645 1.00 95.62 71 LEU A O 1
ATOM 599 N N . SER A 1 72 ? -16.646 -1.253 19.767 1.00 95.94 72 SER A N 1
ATOM 600 C CA . SER A 1 72 ? -15.223 -1.169 19.425 1.00 95.94 72 SER A CA 1
ATOM 601 C C . SER A 1 72 ? -14.727 -2.419 18.699 1.00 95.94 72 SER A C 1
ATOM 603 O O . SER A 1 72 ? -13.888 -2.300 17.813 1.00 95.94 72 SER A O 1
ATOM 605 N N . LEU A 1 73 ? -15.269 -3.600 19.020 1.00 96.56 73 LEU A N 1
ATOM 606 C CA . LEU A 1 73 ? -14.971 -4.838 18.299 1.00 96.56 73 LEU A CA 1
ATOM 607 C C . LEU A 1 73 ? -15.475 -4.776 16.852 1.00 96.56 73 LEU A C 1
ATOM 609 O O . LEU A 1 73 ? -14.748 -5.133 15.933 1.00 96.56 73 LEU A O 1
ATOM 613 N N . ILE A 1 74 ? -16.690 -4.270 16.625 1.00 97.12 74 ILE A N 1
ATOM 614 C CA . ILE A 1 74 ? -17.215 -4.085 15.263 1.00 97.12 74 ILE A CA 1
ATOM 615 C C . ILE A 1 74 ? -16.312 -3.135 14.465 1.00 97.12 74 ILE A C 1
ATOM 617 O O . ILE A 1 74 ? -15.954 -3.427 13.323 1.00 97.12 74 ILE A O 1
ATOM 621 N N . VAL A 1 75 ? -15.905 -2.015 15.070 1.00 97.19 75 VAL A N 1
ATOM 622 C CA . VAL A 1 75 ? -15.024 -1.036 14.417 1.00 97.19 75 VAL A CA 1
ATOM 623 C C . VAL A 1 75 ? -13.633 -1.617 14.146 1.00 97.19 75 VAL A C 1
ATOM 625 O O . VAL A 1 75 ? -13.084 -1.391 13.066 1.00 97.19 75 VAL A O 1
ATOM 628 N N . SER A 1 76 ? -13.068 -2.403 15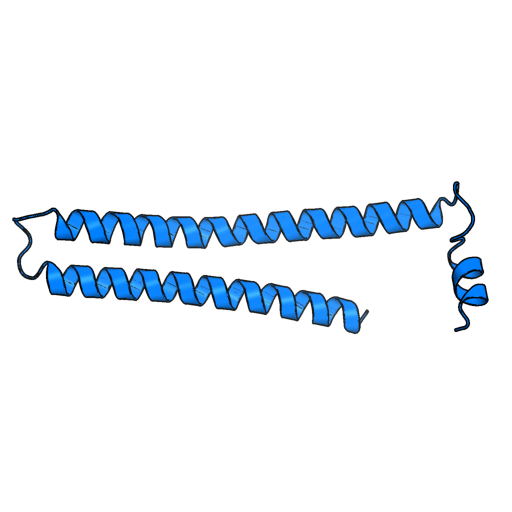.067 1.00 96.81 76 SER A N 1
ATOM 629 C CA . SER A 1 76 ? -11.768 -3.046 14.848 1.00 96.81 76 SER A CA 1
ATOM 630 C C . SER A 1 76 ? -11.833 -4.110 13.750 1.00 96.81 76 SER A C 1
ATOM 632 O O . SER A 1 76 ? -10.936 -4.160 12.907 1.00 96.81 76 SER A O 1
ATOM 634 N N . CYS A 1 77 ? -12.918 -4.890 13.671 1.00 97.88 77 CYS A N 1
ATOM 635 C CA . CYS A 1 77 ? -13.168 -5.804 12.556 1.00 97.88 77 CYS A CA 1
ATOM 636 C C . CYS A 1 77 ? -13.255 -5.059 11.216 1.00 97.88 77 CYS A C 1
ATOM 638 O O . CYS A 1 77 ? -12.654 -5.500 10.238 1.00 97.88 77 CYS A O 1
ATOM 640 N N . ALA A 1 78 ? -13.939 -3.913 11.161 1.00 97.00 78 ALA A N 1
ATOM 641 C CA . ALA A 1 78 ? -14.002 -3.093 9.950 1.00 97.00 78 ALA A CA 1
ATOM 642 C C . ALA A 1 78 ? -12.611 -2.573 9.536 1.00 97.00 78 ALA A C 1
ATOM 644 O O . ALA A 1 78 ? -12.216 -2.709 8.377 1.00 97.00 78 ALA A O 1
ATOM 645 N N . GLY A 1 79 ? -11.829 -2.049 10.488 1.00 97.25 79 GLY A N 1
ATOM 646 C CA . GLY A 1 79 ? -10.448 -1.617 10.244 1.00 97.25 79 GLY A CA 1
ATOM 647 C C . GLY A 1 79 ? -9.541 -2.755 9.758 1.00 97.25 79 GLY A C 1
ATOM 648 O O . GLY A 1 79 ? -8.739 -2.563 8.838 1.00 97.25 79 GLY A O 1
ATOM 649 N N . PHE A 1 80 ? -9.711 -3.961 10.307 1.00 97.44 80 PHE A N 1
ATOM 650 C CA . PHE A 1 80 ? -9.017 -5.161 9.844 1.00 97.44 80 PHE A CA 1
ATOM 651 C C . PHE A 1 80 ? -9.393 -5.520 8.402 1.00 97.44 80 PHE A C 1
ATOM 653 O O . PHE A 1 80 ? -8.502 -5.746 7.585 1.00 97.44 80 PHE A O 1
ATOM 660 N N . VAL A 1 81 ? -10.686 -5.505 8.056 1.00 97.88 81 VAL A N 1
ATOM 661 C CA . VAL A 1 81 ? -11.158 -5.770 6.685 1.00 97.88 81 VAL A CA 1
ATOM 662 C C . VAL A 1 81 ? -10.551 -4.780 5.692 1.00 97.88 81 VAL A C 1
ATOM 664 O O . VAL A 1 81 ? -10.043 -5.207 4.657 1.00 97.88 81 VAL A O 1
ATOM 667 N N . PHE A 1 82 ? -10.524 -3.479 6.005 1.00 96.56 82 PHE A N 1
ATOM 668 C CA . PHE A 1 82 ? -9.898 -2.483 5.125 1.00 96.56 82 PHE A CA 1
ATOM 669 C C . PHE A 1 82 ? -8.389 -2.689 4.977 1.00 96.56 82 PHE A C 1
ATOM 671 O O . PHE A 1 82 ? -7.858 -2.574 3.873 1.00 96.56 82 PHE A O 1
ATOM 678 N N . THR A 1 83 ? -7.702 -3.052 6.059 1.00 96.75 83 THR A N 1
ATOM 679 C CA . THR A 1 83 ? -6.264 -3.355 6.026 1.00 96.75 83 THR A CA 1
ATOM 680 C C . THR A 1 83 ? -5.975 -4.593 5.174 1.00 96.75 83 THR A C 1
ATOM 682 O O . THR A 1 83 ? -5.070 -4.586 4.339 1.00 96.75 83 THR A O 1
ATOM 685 N N . PHE A 1 84 ? -6.777 -5.647 5.327 1.00 97.69 84 PHE A N 1
ATOM 686 C CA . PHE A 1 84 ? -6.646 -6.867 4.537 1.00 97.69 84 PHE A CA 1
ATOM 687 C C . PHE A 1 84 ? -6.970 -6.629 3.055 1.00 97.69 84 PHE A C 1
ATOM 689 O O . PHE A 1 84 ? -6.236 -7.083 2.177 1.00 97.69 84 PHE A O 1
ATOM 696 N N . ALA A 1 85 ? -8.012 -5.848 2.761 1.00 96.38 85 ALA A N 1
ATOM 697 C CA . ALA A 1 85 ? -8.350 -5.444 1.401 1.00 96.38 85 ALA A CA 1
ATOM 698 C C . ALA A 1 85 ? -7.221 -4.630 0.745 1.00 96.38 85 ALA A C 1
ATOM 700 O O . ALA A 1 85 ? -6.885 -4.879 -0.415 1.00 96.38 85 ALA A O 1
ATOM 701 N N . TRP A 1 86 ? -6.585 -3.714 1.483 1.00 95.94 86 TRP A N 1
ATOM 702 C CA . TRP A 1 86 ? -5.428 -2.961 0.991 1.00 95.94 86 TRP A CA 1
ATOM 703 C C . TRP A 1 86 ? -4.247 -3.878 0.648 1.00 95.94 86 TRP A C 1
ATOM 705 O O . TRP A 1 86 ? -3.645 -3.751 -0.425 1.00 95.94 86 TRP A O 1
ATOM 715 N N . PHE A 1 87 ? -3.948 -4.848 1.517 1.00 95.69 87 PHE A N 1
ATOM 716 C CA . PHE A 1 87 ? -2.917 -5.855 1.269 1.00 95.69 87 PHE A CA 1
ATOM 717 C C . PHE A 1 87 ? -3.193 -6.657 -0.013 1.00 95.69 87 PHE A C 1
ATOM 719 O O . PHE A 1 87 ? -2.320 -6.764 -0.879 1.00 95.69 87 PHE A O 1
ATOM 726 N N . LEU A 1 88 ? -4.417 -7.169 -0.178 1.00 96.56 88 LEU A N 1
ATOM 727 C CA . LEU A 1 88 ? -4.812 -7.913 -1.377 1.00 96.56 88 LEU A CA 1
ATOM 728 C C . LEU A 1 88 ? -4.770 -7.045 -2.639 1.00 96.56 88 LEU A C 1
ATOM 730 O O . LEU A 1 88 ? -4.243 -7.487 -3.658 1.00 96.56 88 LEU A O 1
ATOM 734 N N . SER A 1 89 ? -5.253 -5.801 -2.573 1.00 94.56 89 SER A N 1
ATOM 735 C CA . SER A 1 89 ? -5.192 -4.857 -3.696 1.00 94.56 89 SER A CA 1
ATOM 736 C C . SER A 1 89 ? -3.751 -4.583 -4.131 1.00 94.56 89 SER A C 1
ATOM 738 O O . SER A 1 89 ? -3.461 -4.538 -5.330 1.00 94.56 89 SER A O 1
ATOM 740 N N . SER A 1 90 ? -2.828 -4.457 -3.175 1.00 92.62 90 SER A N 1
ATOM 741 C CA . SER A 1 90 ? -1.409 -4.230 -3.463 1.00 92.62 90 SER A CA 1
ATOM 742 C C . SER A 1 90 ? -0.778 -5.444 -4.149 1.00 92.62 90 SER A C 1
ATOM 744 O O . SER A 1 90 ? -0.069 -5.290 -5.142 1.00 92.62 90 SER A O 1
ATOM 746 N N . ARG A 1 91 ? -1.106 -6.662 -3.694 1.00 94.81 91 ARG A N 1
ATOM 747 C CA . ARG A 1 91 ? -0.672 -7.905 -4.353 1.00 94.81 91 ARG A CA 1
ATOM 748 C C . ARG A 1 91 ? -1.250 -8.057 -5.757 1.00 94.81 91 ARG A C 1
ATOM 750 O O . ARG A 1 91 ? -0.511 -8.405 -6.670 1.00 94.81 91 ARG A O 1
ATOM 757 N N . GLY A 1 92 ? -2.540 -7.775 -5.931 1.00 94.44 92 GLY A N 1
ATOM 758 C CA . GLY A 1 92 ? -3.202 -7.831 -7.235 1.00 94.44 92 GLY A CA 1
ATOM 759 C C . GLY A 1 92 ? -2.596 -6.848 -8.237 1.00 94.44 92 GLY A C 1
ATOM 760 O O . GLY A 1 92 ? -2.382 -7.205 -9.390 1.00 94.44 92 GLY A O 1
ATOM 761 N N . SER A 1 93 ? -2.239 -5.644 -7.776 1.00 90.75 93 SER A N 1
ATOM 762 C CA . SER A 1 93 ? -1.565 -4.638 -8.608 1.00 90.75 93 SER A CA 1
ATOM 763 C C . SER A 1 93 ? -0.219 -5.148 -9.126 1.00 90.75 93 SER A C 1
ATOM 765 O O . SER A 1 93 ? 0.061 -5.032 -10.314 1.00 90.75 93 SER A O 1
ATOM 767 N N . LYS A 1 94 ? 0.583 -5.762 -8.246 1.00 90.94 94 LYS A N 1
ATOM 768 C CA . LYS A 1 94 ? 1.874 -6.351 -8.616 1.00 90.94 94 LYS A CA 1
ATOM 769 C C . LYS A 1 94 ? 1.715 -7.527 -9.584 1.00 90.94 94 LYS A C 1
ATOM 771 O O . LYS A 1 94 ? 2.402 -7.574 -10.593 1.00 90.94 94 LYS A O 1
ATOM 776 N N . TYR A 1 95 ? 0.784 -8.438 -9.303 1.00 93.88 95 TYR A N 1
ATOM 777 C CA . TYR A 1 95 ? 0.516 -9.585 -10.174 1.00 93.88 95 TYR A CA 1
ATOM 778 C C . TYR A 1 95 ? 0.125 -9.156 -11.593 1.00 93.88 95 TYR A C 1
ATOM 780 O O . TYR A 1 95 ? 0.605 -9.721 -12.570 1.00 93.88 95 TYR A O 1
ATOM 788 N N . TRP A 1 96 ? -0.737 -8.143 -11.718 1.00 90.19 96 TRP A N 1
ATOM 789 C CA . TRP A 1 96 ? -1.165 -7.658 -13.027 1.00 90.19 96 TRP A CA 1
ATOM 790 C C . TRP A 1 96 ? -0.024 -6.985 -13.799 1.00 90.19 96 TRP A C 1
ATOM 792 O O . TRP A 1 96 ? 0.092 -7.199 -15.003 1.00 90.19 96 TRP A O 1
ATOM 802 N N . GLN A 1 97 ? 0.839 -6.236 -13.106 1.00 88.62 97 GLN A N 1
ATOM 803 C CA . GLN A 1 97 ? 2.048 -5.654 -13.688 1.00 88.62 97 GLN A CA 1
ATOM 804 C C . GLN A 1 97 ? 2.986 -6.741 -14.231 1.00 88.62 97 GLN A C 1
ATOM 806 O O . GLN A 1 97 ? 3.325 -6.714 -15.408 1.00 88.62 97 GLN A O 1
ATOM 811 N N . GLU A 1 98 ? 3.325 -7.743 -13.418 1.00 91.31 98 GLU A N 1
ATOM 812 C CA . GLU A 1 98 ? 4.178 -8.863 -13.844 1.00 91.31 98 GLU A CA 1
ATOM 813 C C . GLU A 1 98 ? 3.545 -9.636 -15.010 1.00 91.31 98 GLU A C 1
ATOM 815 O O . GLU A 1 98 ? 4.227 -10.044 -15.947 1.00 91.31 98 GLU A O 1
ATOM 820 N N . ASN A 1 99 ? 2.224 -9.835 -14.994 1.00 93.75 99 ASN A N 1
ATOM 821 C CA . ASN A 1 99 ? 1.529 -10.482 -16.101 1.00 93.75 99 ASN A CA 1
ATOM 822 C C . ASN A 1 99 ? 1.643 -9.670 -17.398 1.00 93.75 99 ASN A C 1
ATOM 824 O O . ASN A 1 99 ? 1.860 -10.252 -18.456 1.00 93.75 99 ASN A O 1
ATOM 828 N N . TRP A 1 100 ? 1.490 -8.349 -17.323 1.00 87.88 100 TRP A N 1
ATOM 829 C CA . TRP A 1 100 ? 1.625 -7.457 -18.473 1.00 87.88 100 TRP A CA 1
ATOM 830 C C . TRP A 1 100 ? 3.056 -7.465 -19.025 1.00 87.88 100 TRP A C 1
ATOM 832 O O . TRP A 1 100 ? 3.231 -7.633 -20.225 1.00 87.88 100 TRP A O 1
ATOM 842 N N . GLU A 1 101 ? 4.064 -7.395 -18.150 1.00 86.88 101 GLU A N 1
ATOM 843 C CA . GLU A 1 101 ? 5.489 -7.463 -18.515 1.00 86.88 101 GLU A CA 1
ATOM 844 C C . GLU A 1 101 ? 5.882 -8.795 -19.179 1.00 86.88 101 GLU A C 1
ATOM 846 O O . GLU A 1 101 ? 6.775 -8.814 -20.016 1.00 86.88 101 GLU A O 1
ATOM 851 N N . ASN A 1 102 ? 5.225 -9.907 -18.829 1.00 90.38 102 ASN A N 1
ATOM 852 C CA . ASN A 1 102 ? 5.522 -11.227 -19.401 1.00 90.38 102 ASN A CA 1
ATOM 853 C C . ASN A 1 102 ? 4.802 -11.522 -20.731 1.00 90.38 102 ASN A C 1
ATOM 855 O O . ASN A 1 102 ? 5.215 -12.432 -21.448 1.00 90.38 102 ASN A O 1
ATOM 859 N N . HIS A 1 103 ? 3.696 -10.831 -21.030 1.00 87.44 103 HIS A N 1
ATOM 860 C CA . HIS A 1 103 ? 2.873 -11.083 -22.226 1.00 87.44 103 HIS A CA 1
ATOM 861 C C . HIS A 1 103 ? 3.033 -10.014 -23.320 1.00 87.44 103 HIS A C 1
ATOM 863 O O . HIS A 1 103 ? 2.330 -10.075 -24.332 1.00 87.44 103 HIS A O 1
ATOM 869 N N . LEU A 1 104 ? 3.937 -9.054 -23.122 1.00 67.31 104 LEU A N 1
ATOM 870 C CA . LEU A 1 104 ? 4.375 -8.067 -24.111 1.00 67.31 104 LEU A CA 1
ATOM 871 C C . LEU A 1 104 ? 5.792 -8.365 -24.589 1.00 67.31 104 LEU A C 1
ATOM 873 O O . LEU A 1 104 ? 6.043 -8.116 -25.789 1.00 67.31 104 LEU A O 1
#